Protein AF-A0A6J4J431-F1 (afdb_monomer_lite)

Organism: NCBI:txid157466

pLDDT: mean 84.85, std 19.81, range [38.62, 98.81]

Sequence (139 aa):
MAASPECGDLYERLMHINREAFDGAHYDTAYHALAAALHFAQDQRDEGRLSAVARIASEQITWIDRHTPAYHHSTTSAVARGNDSIYAMLSRQAHTRAQILRQERERGREAREPSRPGDDAAAGATRAAGEDPPPGMGL

Radius of gyration: 32.5 Å; chains: 1; bounding box: 45×40×121 Å

Secondary structure (DSSP, 8-state):
-PPPSSS--HHHHHHHHHHHHHHTT-HHHHHHHHHHHHHHHHHTT-HHHHHHHHHHHHHHHHHHHHH-TTSTTSHHHHHHTT---HHHHHHHHHHHHHHHHHHHHHHHHHTTS-----SSSSS----------PPPP--

Foldseek 3Di:
DDDDPPDDPLLRVLCVQLVVCLVVVVNVSNLVSLVVSLVVCLVVLPLVSLQVSLVVLVVSLVVCCVPPVVPCQRQNNQVVVVHGRSSNVSSVVSNVSSVVSVVVVVVVVVVPDPDPPDDPPPDDDDDDDDDDDDDDDDD

Structure (mmCIF, N/CA/C/O backbone):
data_AF-A0A6J4J431-F1
#
_entry.id   AF-A0A6J4J431-F1
#
loop_
_atom_site.group_PDB
_atom_site.id
_atom_site.type_symbol
_atom_site.label_atom_id
_atom_site.label_alt_id
_atom_site.label_comp_id
_atom_site.label_asym_id
_atom_site.label_entity_id
_atom_site.label_seq_id
_atom_site.pdbx_PDB_ins_code
_atom_site.Cartn_x
_atom_site.Cartn_y
_atom_site.Cartn_z
_atom_site.occupancy
_atom_site.B_iso_or_equiv
_atom_site.auth_seq_id
_atom_site.auth_comp_id
_atom_site.auth_asym_id
_atom_site.auth_atom_id
_atom_site.pdbx_PDB_model_num
ATOM 1 N N . MET A 1 1 ? -30.159 -16.863 5.913 1.00 38.62 1 MET A N 1
ATOM 2 C CA . MET A 1 1 ? -29.251 -17.233 4.807 1.00 38.62 1 MET A CA 1
ATOM 3 C C . MET A 1 1 ? -27.900 -17.528 5.427 1.00 38.62 1 MET A C 1
ATOM 5 O O . MET A 1 1 ? -27.377 -16.661 6.113 1.00 38.62 1 MET A O 1
ATOM 9 N N . ALA A 1 2 ? -27.422 -18.766 5.316 1.00 39.72 2 ALA A N 1
ATOM 10 C CA . ALA A 1 2 ? -26.157 -19.190 5.908 1.00 39.72 2 ALA A CA 1
ATOM 11 C C . ALA A 1 2 ? -24.985 -18.584 5.122 1.00 39.72 2 ALA A C 1
ATOM 13 O O . ALA A 1 2 ? -24.964 -18.671 3.896 1.00 39.72 2 ALA A O 1
ATOM 14 N N . ALA A 1 3 ? -24.048 -17.951 5.828 1.00 41.72 3 ALA A N 1
ATOM 15 C CA . ALA A 1 3 ? -22.794 -17.475 5.264 1.00 41.72 3 ALA A CA 1
ATOM 16 C C . ALA A 1 3 ? -21.934 -18.687 4.876 1.00 41.72 3 ALA A C 1
ATOM 18 O O . ALA A 1 3 ? -21.599 -19.510 5.727 1.00 41.72 3 ALA A O 1
ATOM 19 N N . SER A 1 4 ? -21.621 -18.828 3.590 1.00 45.28 4 SER A N 1
ATOM 20 C CA . SER A 1 4 ? -20.649 -19.812 3.114 1.00 45.28 4 SER A CA 1
ATOM 21 C C . SER A 1 4 ? -19.243 -19.430 3.612 1.00 45.28 4 SER A C 1
ATOM 23 O O . SER A 1 4 ? -18.874 -18.265 3.469 1.00 45.28 4 SER A O 1
ATOM 25 N N . PRO A 1 5 ? -18.447 -20.363 4.166 1.00 53.84 5 PRO A N 1
ATOM 26 C CA . PRO A 1 5 ? -17.163 -20.055 4.807 1.00 53.84 5 PRO A CA 1
ATOM 27 C C . PRO A 1 5 ? -15.940 -19.996 3.862 1.00 53.84 5 PRO A C 1
ATOM 29 O O . PRO A 1 5 ? -14.816 -20.018 4.342 1.00 53.84 5 PRO A O 1
ATOM 32 N N . GLU A 1 6 ? -16.110 -19.885 2.540 1.00 52.38 6 GLU A N 1
ATOM 33 C CA . GLU A 1 6 ? -15.004 -20.079 1.570 1.00 52.38 6 GLU A CA 1
ATOM 34 C C . GLU A 1 6 ? -14.567 -18.807 0.815 1.00 52.38 6 GLU A C 1
ATOM 36 O O . GLU A 1 6 ? -13.854 -18.870 -0.184 1.00 52.38 6 GLU A O 1
ATOM 41 N N . CYS A 1 7 ? -14.976 -17.621 1.261 1.00 48.44 7 CYS A N 1
ATOM 42 C CA . CYS A 1 7 ? -14.409 -16.379 0.747 1.00 48.44 7 CYS A CA 1
ATOM 43 C C . CYS A 1 7 ? -14.290 -15.412 1.913 1.00 48.44 7 CYS A C 1
ATOM 45 O O . CYS A 1 7 ? -15.299 -15.056 2.524 1.00 48.44 7 CYS A O 1
ATOM 47 N N . GLY A 1 8 ? -13.055 -15.036 2.228 1.00 64.56 8 GLY A N 1
ATOM 48 C CA . GLY A 1 8 ? -12.765 -13.965 3.162 1.00 64.56 8 GLY A CA 1
ATOM 49 C C . GLY A 1 8 ? -13.601 -12.718 2.899 1.00 64.56 8 GLY A C 1
ATOM 50 O O . GLY A 1 8 ? -14.167 -12.541 1.813 1.00 64.56 8 GLY A O 1
ATOM 51 N N . ASP A 1 9 ? -13.691 -11.831 3.886 1.00 89.56 9 ASP A N 1
ATOM 52 C CA . ASP A 1 9 ? -14.390 -10.568 3.672 1.00 89.56 9 ASP A CA 1
ATOM 53 C C . ASP A 1 9 ? -13.754 -9.745 2.528 1.00 89.56 9 ASP A C 1
ATOM 55 O O . ASP A 1 9 ? -12.707 -10.088 1.970 1.00 89.56 9 ASP A O 1
ATOM 59 N N . LEU A 1 10 ? -14.409 -8.652 2.122 1.00 95.94 10 LEU A N 1
ATOM 60 C CA . LEU A 1 10 ? -13.965 -7.871 0.962 1.00 95.94 10 LEU A CA 1
ATOM 61 C C . LEU A 1 10 ? -12.487 -7.447 1.062 1.00 95.94 10 LEU A C 1
ATOM 63 O O . LEU A 1 10 ? -11.799 -7.420 0.044 1.00 95.94 10 LEU A O 1
ATOM 67 N N . TYR A 1 11 ? -11.984 -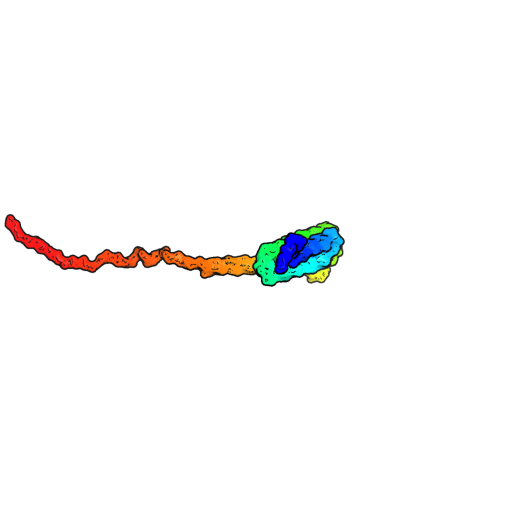7.179 2.271 1.00 97.50 11 TYR A N 1
ATOM 68 C CA . TYR A 1 11 ? -10.571 -6.886 2.492 1.00 97.50 11 TYR A CA 1
ATOM 69 C C . TYR A 1 11 ? -9.685 -8.063 2.085 1.00 97.50 11 TYR A C 1
ATOM 71 O O . TYR A 1 11 ? -8.772 -7.888 1.282 1.00 97.50 11 TYR A O 1
ATOM 79 N N . GLU A 1 12 ? -9.965 -9.264 2.586 1.00 96.88 12 GLU A N 1
ATOM 80 C CA . GLU A 1 12 ? -9.180 -10.462 2.272 1.00 96.88 12 GLU A CA 1
ATOM 81 C C . GLU A 1 12 ? -9.175 -10.763 0.770 1.00 96.88 12 GLU A C 1
ATOM 83 O O . GLU A 1 12 ? -8.127 -11.076 0.198 1.00 96.88 12 GLU A O 1
ATOM 88 N N . ARG A 1 13 ? -10.313 -10.563 0.095 1.00 97.56 13 ARG A N 1
ATOM 89 C CA . ARG A 1 13 ? -10.399 -10.710 -1.362 1.00 97.56 13 ARG A CA 1
ATOM 90 C C . ARG A 1 13 ? -9.537 -9.688 -2.107 1.00 97.56 13 ARG A C 1
ATOM 92 O O . ARG A 1 13 ? -8.865 -10.047 -3.072 1.00 97.56 13 ARG A O 1
ATOM 99 N N . LEU A 1 14 ? -9.518 -8.432 -1.664 1.00 98.31 14 LEU A N 1
ATOM 100 C CA . LEU A 1 14 ? -8.661 -7.393 -2.247 1.00 98.31 14 LEU A CA 1
ATOM 101 C C . LEU A 1 14 ? -7.173 -7.681 -2.009 1.00 98.31 14 LEU A C 1
ATOM 103 O O . LEU A 1 14 ? -6.363 -7.499 -2.917 1.00 98.31 14 LEU A O 1
ATOM 107 N N . MET A 1 15 ? -6.816 -8.198 -0.830 1.00 98.31 15 MET A N 1
ATOM 108 C CA . MET A 1 15 ? -5.447 -8.627 -0.526 1.00 98.31 15 MET A CA 1
ATOM 109 C C . MET A 1 15 ? -5.005 -9.808 -1.401 1.00 98.31 15 MET A C 1
ATOM 111 O O . MET A 1 15 ? -3.854 -9.845 -1.835 1.00 98.31 15 MET A O 1
ATOM 115 N N . HIS A 1 16 ? -5.911 -10.746 -1.700 1.00 98.00 16 HIS A N 1
ATOM 116 C CA . HIS A 1 16 ? -5.642 -11.835 -2.639 1.00 98.00 16 HIS A CA 1
ATOM 117 C C . HIS A 1 16 ? -5.383 -11.307 -4.056 1.00 98.00 16 HIS A C 1
ATOM 119 O O . HIS A 1 16 ? -4.365 -11.646 -4.653 1.00 98.00 16 HIS A O 1
ATOM 125 N N . ILE A 1 17 ? -6.255 -10.428 -4.568 1.00 98.50 17 ILE A N 1
ATOM 126 C CA . ILE A 1 17 ? -6.097 -9.816 -5.900 1.00 98.50 17 ILE A CA 1
ATOM 127 C C . ILE A 1 17 ? -4.789 -9.023 -5.986 1.00 98.50 17 ILE A C 1
ATOM 129 O O . ILE A 1 17 ? -4.088 -9.112 -6.990 1.00 98.50 17 ILE A O 1
ATOM 133 N N . ASN A 1 18 ? -4.432 -8.268 -4.939 1.00 98.69 18 ASN A N 1
ATOM 134 C CA . ASN A 1 18 ? -3.152 -7.562 -4.886 1.00 98.69 18 ASN A CA 1
ATOM 135 C C . ASN A 1 18 ? -1.975 -8.527 -5.072 1.00 98.69 18 ASN A C 1
ATOM 137 O O . ASN A 1 18 ? -1.101 -8.251 -5.890 1.00 98.69 18 ASN A O 1
ATOM 141 N N . ARG A 1 19 ? -1.960 -9.644 -4.336 1.00 98.56 19 ARG A N 1
ATOM 142 C CA . ARG A 1 19 ? -0.879 -10.632 -4.418 1.00 98.56 19 ARG A CA 1
ATOM 143 C C . ARG A 1 19 ? -0.808 -11.271 -5.800 1.00 98.56 19 ARG A C 1
ATOM 145 O O . ARG A 1 19 ? 0.250 -11.250 -6.411 1.00 98.56 19 ARG A O 1
ATOM 152 N N . GLU A 1 20 ? -1.935 -11.765 -6.301 1.00 98.62 20 GLU A N 1
ATOM 153 C CA . GLU A 1 20 ? -2.026 -12.405 -7.615 1.00 98.62 20 GLU A CA 1
ATOM 154 C C . GLU A 1 20 ? -1.551 -11.471 -8.738 1.00 98.62 20 GLU A C 1
ATOM 156 O O . GLU A 1 20 ? -0.733 -11.853 -9.575 1.00 98.62 20 GLU A O 1
ATOM 161 N N . ALA A 1 21 ? -1.997 -10.211 -8.721 1.00 98.62 21 ALA A N 1
ATOM 162 C CA . ALA A 1 21 ? -1.566 -9.216 -9.694 1.00 98.62 21 ALA A CA 1
ATOM 163 C C . ALA A 1 21 ? -0.074 -8.875 -9.560 1.00 98.62 21 ALA A C 1
ATOM 165 O O . ALA A 1 21 ? 0.601 -8.695 -10.572 1.00 98.62 21 ALA A O 1
ATOM 166 N N . PHE A 1 22 ? 0.451 -8.785 -8.334 1.00 98.44 22 PHE A N 1
ATOM 167 C CA . PHE A 1 22 ? 1.861 -8.474 -8.101 1.00 98.44 22 PHE A CA 1
ATOM 168 C C . PHE A 1 22 ? 2.774 -9.604 -8.586 1.00 98.44 22 PHE A C 1
ATOM 170 O O . PHE A 1 22 ? 3.743 -9.339 -9.296 1.00 98.44 22 PHE A O 1
ATOM 177 N N . ASP A 1 23 ? 2.425 -10.854 -8.272 1.00 98.12 23 ASP A N 1
ATOM 178 C CA . ASP A 1 23 ? 3.154 -12.047 -8.714 1.00 98.12 23 ASP A CA 1
ATOM 179 C C . ASP A 1 23 ? 3.123 -12.188 -10.248 1.00 98.12 23 ASP A C 1
ATOM 181 O O . ASP A 1 23 ? 4.093 -12.637 -10.858 1.00 98.12 23 ASP A O 1
ATOM 185 N N . GLY A 1 24 ? 2.041 -11.730 -10.889 1.00 97.81 24 GLY A N 1
ATOM 186 C CA . GLY A 1 24 ? 1.911 -11.618 -12.345 1.00 97.81 24 GLY A CA 1
ATOM 187 C C . GLY A 1 24 ? 2.578 -10.386 -12.977 1.00 97.81 24 GLY A C 1
ATOM 188 O O . GLY A 1 24 ? 2.358 -10.127 -14.158 1.00 97.81 24 GLY A O 1
ATOM 189 N N . ALA A 1 25 ? 3.352 -9.599 -12.220 1.00 97.38 25 ALA A N 1
ATOM 190 C CA . ALA A 1 25 ? 3.970 -8.339 -12.653 1.00 97.38 25 ALA A CA 1
ATOM 191 C C . ALA A 1 25 ? 2.983 -7.256 -13.152 1.00 97.38 25 ALA A C 1
ATOM 193 O O . ALA A 1 25 ? 3.374 -6.279 -13.798 1.00 97.38 25 ALA A O 1
ATOM 194 N N . HIS A 1 26 ? 1.698 -7.374 -12.812 1.00 98.00 26 HIS A N 1
ATOM 195 C CA . HIS A 1 26 ? 0.666 -6.368 -13.062 1.00 98.00 26 HIS A CA 1
ATOM 196 C C . HIS A 1 26 ? 0.636 -5.335 -11.925 1.00 98.00 26 HIS A C 1
ATOM 198 O O . HIS A 1 26 ? -0.345 -5.210 -11.187 1.00 98.00 26 HIS A O 1
ATOM 204 N N . TYR A 1 27 ? 1.734 -4.591 -11.767 1.00 97.69 27 TYR A N 1
ATOM 205 C CA . TYR A 1 27 ? 1.958 -3.720 -10.608 1.00 97.69 27 TYR A CA 1
ATOM 206 C C . TYR A 1 27 ? 0.919 -2.596 -10.450 1.00 97.69 27 TYR A C 1
ATOM 208 O O . TYR A 1 27 ? 0.586 -2.253 -9.319 1.00 97.69 27 TYR A O 1
ATOM 216 N N . ASP A 1 28 ? 0.356 -2.043 -11.527 1.00 97.31 28 ASP A N 1
ATOM 217 C CA . ASP A 1 28 ? -0.699 -1.019 -11.409 1.00 97.31 28 ASP A CA 1
ATOM 218 C C . ASP A 1 28 ? -1.994 -1.617 -10.830 1.00 97.31 28 ASP A C 1
ATOM 220 O O . ASP A 1 28 ? -2.617 -1.052 -9.929 1.00 97.31 28 ASP A O 1
ATOM 224 N N . THR A 1 29 ? -2.371 -2.813 -11.289 1.00 98.44 29 THR A N 1
ATOM 225 C CA . THR A 1 29 ? -3.528 -3.552 -10.765 1.00 98.44 29 THR A CA 1
ATOM 226 C C . THR A 1 29 ? -3.318 -3.929 -9.303 1.00 98.44 29 THR A C 1
ATOM 228 O O . THR A 1 29 ? -4.214 -3.734 -8.478 1.00 98.44 29 THR A O 1
ATOM 231 N N . ALA A 1 30 ? -2.121 -4.417 -8.961 1.00 98.62 30 ALA A N 1
ATOM 232 C CA . ALA A 1 30 ? -1.760 -4.730 -7.585 1.00 98.62 30 ALA A CA 1
ATOM 233 C C . ALA A 1 30 ? -1.886 -3.494 -6.680 1.00 98.62 30 ALA A C 1
ATOM 235 O O . ALA A 1 30 ? -2.473 -3.581 -5.597 1.00 98.62 30 ALA A O 1
ATOM 236 N N . TYR A 1 31 ? -1.420 -2.334 -7.149 1.00 98.56 31 TYR A N 1
ATOM 237 C CA . TYR A 1 31 ? -1.550 -1.065 -6.440 1.00 98.56 31 TYR A CA 1
ATOM 238 C C . TYR A 1 31 ? -3.018 -0.706 -6.186 1.00 98.56 31 TYR A C 1
ATOM 240 O O . TYR A 1 31 ? -3.392 -0.430 -5.046 1.00 98.56 31 TYR A O 1
ATOM 248 N N . HIS A 1 32 ? -3.866 -0.742 -7.217 1.00 98.69 32 HIS A N 1
ATOM 249 C CA . HIS A 1 32 ? -5.273 -0.364 -7.080 1.00 98.69 32 HIS A CA 1
ATOM 250 C C . HIS A 1 32 ? -6.051 -1.302 -6.152 1.00 98.69 32 HIS A C 1
ATOM 252 O O . HIS A 1 32 ? -6.869 -0.833 -5.358 1.00 98.69 32 HIS A O 1
ATOM 258 N N . ALA A 1 33 ? -5.764 -2.605 -6.186 1.00 98.75 33 ALA A N 1
ATOM 259 C CA . ALA A 1 33 ? -6.348 -3.558 -5.246 1.00 98.75 33 ALA A CA 1
ATOM 260 C C . ALA A 1 33 ? -5.947 -3.242 -3.794 1.00 98.75 33 ALA A C 1
ATOM 262 O O . ALA A 1 33 ? -6.795 -3.235 -2.898 1.00 98.75 33 ALA A O 1
ATOM 263 N N . LEU A 1 34 ? -4.676 -2.903 -3.559 1.00 98.62 34 LEU A N 1
ATOM 264 C CA . LEU A 1 34 ? -4.184 -2.540 -2.230 1.00 98.62 34 LEU A CA 1
ATOM 265 C C . LEU A 1 34 ? -4.739 -1.191 -1.745 1.00 98.62 34 LEU A C 1
ATOM 267 O O . LEU A 1 34 ? -5.045 -1.038 -0.563 1.00 98.62 34 LEU A O 1
ATOM 271 N N . ALA A 1 35 ? -4.924 -0.230 -2.651 1.00 98.75 35 ALA A N 1
ATOM 272 C CA . ALA A 1 35 ? -5.573 1.045 -2.357 1.00 98.75 35 ALA A CA 1
ATOM 273 C C . ALA A 1 35 ? -7.056 0.865 -1.993 1.00 98.75 35 ALA A C 1
ATOM 275 O O . ALA A 1 35 ? -7.542 1.475 -1.042 1.00 98.75 35 ALA A O 1
ATOM 276 N N . ALA A 1 36 ? -7.777 -0.026 -2.674 1.00 98.69 36 ALA A N 1
ATOM 277 C CA . ALA A 1 36 ? -9.138 -0.378 -2.281 1.00 98.69 36 ALA A CA 1
ATOM 278 C C . ALA A 1 36 ? -9.175 -1.045 -0.890 1.00 98.69 36 ALA A C 1
ATOM 280 O O . ALA A 1 36 ? -10.036 -0.715 -0.073 1.00 98.69 36 ALA A O 1
ATOM 281 N N . ALA A 1 37 ? -8.214 -1.927 -0.582 1.00 98.62 37 ALA A N 1
ATOM 282 C CA . ALA A 1 37 ? -8.106 -2.557 0.736 1.00 98.62 37 ALA A CA 1
ATOM 283 C C . ALA A 1 37 ? -7.821 -1.531 1.848 1.00 98.62 37 ALA A C 1
ATOM 285 O O . ALA A 1 37 ? -8.374 -1.639 2.945 1.00 98.62 37 ALA A O 1
ATOM 286 N N . LEU A 1 38 ? -7.004 -0.511 1.555 1.00 98.62 38 LEU A N 1
ATOM 287 C CA . LEU A 1 38 ? -6.775 0.635 2.436 1.00 98.62 38 LEU A CA 1
ATOM 288 C C . LEU A 1 38 ? -8.087 1.341 2.774 1.00 98.62 38 LEU A C 1
ATOM 290 O O . LEU A 1 38 ? -8.376 1.530 3.952 1.00 98.62 38 LEU A O 1
ATOM 294 N N . HIS A 1 39 ? -8.874 1.714 1.762 1.00 98.19 39 HIS A N 1
ATOM 295 C CA . HIS A 1 39 ? -10.139 2.418 1.970 1.00 98.19 39 HIS A CA 1
ATOM 296 C C . HIS A 1 39 ? -11.122 1.586 2.790 1.00 98.19 39 HIS A C 1
ATOM 298 O O . HIS A 1 39 ? -11.659 2.074 3.780 1.00 98.19 39 HIS A O 1
ATOM 304 N N . PHE A 1 40 ? -11.255 0.296 2.477 1.00 98.00 40 PHE A N 1
ATOM 305 C CA . PHE A 1 40 ? -12.095 -0.603 3.264 1.00 98.00 40 PHE A CA 1
ATOM 306 C C . PHE A 1 40 ? -11.658 -0.670 4.739 1.00 98.00 40 PHE A C 1
ATOM 308 O O . PHE A 1 40 ? -12.483 -0.587 5.647 1.00 98.00 40 PHE A O 1
ATOM 315 N N . ALA A 1 41 ? -10.353 -0.788 5.005 1.00 97.62 41 ALA A N 1
ATOM 316 C CA . ALA A 1 41 ? -9.827 -0.810 6.369 1.00 97.62 41 ALA A CA 1
ATOM 317 C C . ALA A 1 41 ? -10.012 0.532 7.104 1.00 97.62 41 ALA A C 1
ATOM 319 O O . ALA A 1 41 ? -10.235 0.541 8.316 1.00 97.62 41 ALA A O 1
ATOM 320 N N . GLN A 1 42 ? -9.940 1.660 6.385 1.00 97.12 42 GLN A N 1
ATOM 321 C CA . GLN A 1 42 ? -10.214 2.991 6.934 1.00 97.12 42 GLN A CA 1
ATOM 322 C C . GLN A 1 42 ? -11.673 3.127 7.371 1.00 97.12 42 GLN A C 1
ATOM 324 O O . GLN A 1 42 ? -11.915 3.566 8.496 1.00 97.12 42 GLN A O 1
ATOM 329 N N . ASP A 1 43 ? -12.615 2.717 6.522 1.00 97.00 43 ASP A N 1
ATOM 330 C CA . ASP A 1 43 ? -14.053 2.804 6.800 1.00 97.00 43 ASP A CA 1
ATOM 331 C C . ASP A 1 43 ? -14.437 1.957 8.019 1.00 97.00 43 ASP A C 1
ATOM 333 O O . ASP A 1 43 ? -15.189 2.396 8.889 1.00 97.00 43 ASP A O 1
ATOM 337 N N . GLN A 1 44 ? -13.822 0.779 8.148 1.00 96.69 44 GLN A N 1
ATOM 338 C CA . GLN A 1 44 ? -13.994 -0.111 9.299 1.00 96.69 44 GLN A CA 1
ATOM 339 C C . GLN A 1 44 ? -13.207 0.335 10.543 1.00 96.69 44 GLN A C 1
ATOM 341 O O . GLN A 1 44 ? -13.344 -0.272 11.606 1.00 96.69 44 GLN A O 1
ATOM 346 N N . ARG A 1 45 ? -12.373 1.379 10.426 1.00 97.06 45 ARG A N 1
ATOM 347 C CA . ARG A 1 45 ? -11.448 1.859 11.468 1.00 97.06 45 ARG A CA 1
ATOM 348 C C . ARG A 1 45 ? -10.591 0.730 12.058 1.00 97.06 45 ARG A C 1
ATOM 350 O O . ARG A 1 45 ? -10.342 0.682 13.264 1.00 97.06 45 ARG A O 1
ATOM 357 N N . ASP A 1 46 ? -10.122 -0.169 11.198 1.00 97.69 46 ASP A N 1
ATOM 358 C CA . ASP A 1 46 ? -9.314 -1.325 11.582 1.00 97.69 46 ASP A CA 1
ATOM 359 C C . ASP A 1 46 ? -7.814 -0.993 11.512 1.00 97.69 46 ASP A C 1
ATOM 361 O O . ASP A 1 46 ? -7.175 -1.035 10.457 1.00 97.69 46 ASP A O 1
ATOM 365 N N . GLU A 1 47 ? -7.237 -0.666 12.671 1.00 97.69 47 GLU A N 1
ATOM 366 C CA . GLU A 1 47 ? -5.806 -0.374 12.832 1.00 97.69 47 GLU A CA 1
ATOM 367 C C . GLU A 1 47 ? -4.902 -1.515 12.330 1.00 97.69 47 GLU A C 1
ATOM 369 O O . GLU A 1 47 ? -3.848 -1.261 11.732 1.00 97.69 47 GLU A O 1
ATOM 374 N N . GLY A 1 48 ? -5.297 -2.770 12.568 1.00 97.69 48 GLY A N 1
ATOM 375 C CA . GLY A 1 48 ? -4.504 -3.941 12.206 1.00 97.69 48 GLY A CA 1
ATOM 376 C C . GLY A 1 48 ? -4.404 -4.087 10.693 1.00 97.69 48 GLY A C 1
ATOM 377 O O . GLY A 1 48 ? -3.307 -4.232 10.147 1.00 97.69 48 GLY A O 1
ATOM 378 N N . ARG A 1 49 ? -5.538 -3.952 10.001 1.00 98.31 49 ARG A N 1
ATOM 379 C CA . ARG A 1 49 ? -5.602 -4.012 8.534 1.00 98.31 49 ARG A CA 1
ATOM 380 C C . ARG A 1 49 ? -4.888 -2.846 7.864 1.00 98.31 49 ARG A C 1
ATOM 382 O O . ARG A 1 49 ? -4.192 -3.057 6.872 1.00 98.31 49 ARG A O 1
ATOM 389 N N . LEU A 1 50 ? -4.979 -1.640 8.426 1.00 98.62 50 LEU A N 1
ATOM 390 C CA . LEU A 1 50 ? -4.212 -0.485 7.944 1.00 98.62 50 LEU A CA 1
ATOM 391 C C . LEU A 1 50 ? -2.704 -0.706 8.088 1.00 98.62 50 LEU A C 1
ATOM 393 O O . LEU A 1 50 ? -1.945 -0.446 7.156 1.00 98.62 50 LEU A O 1
ATOM 397 N N . SER A 1 51 ? -2.268 -1.249 9.225 1.00 98.56 51 SER A N 1
ATOM 398 C CA . SER A 1 51 ? -0.856 -1.581 9.448 1.00 98.56 51 SER A CA 1
ATOM 399 C C . SER A 1 51 ? -0.360 -2.648 8.466 1.00 98.56 51 SER A C 1
ATOM 401 O O . SER A 1 51 ? 0.750 -2.542 7.943 1.00 98.56 51 SER A O 1
ATOM 403 N N . ALA A 1 52 ? -1.189 -3.652 8.166 1.00 98.50 52 ALA A N 1
ATOM 404 C CA . ALA A 1 52 ? -0.867 -4.683 7.184 1.00 98.50 52 ALA A CA 1
ATOM 405 C C . ALA A 1 52 ? -0.739 -4.115 5.760 1.00 98.50 52 ALA A C 1
ATOM 407 O O . ALA A 1 52 ? 0.226 -4.439 5.068 1.00 98.50 52 ALA A O 1
ATOM 408 N N . VAL A 1 53 ? -1.650 -3.226 5.349 1.00 98.69 53 VAL A N 1
ATOM 409 C CA . VAL A 1 53 ? -1.568 -2.523 4.058 1.00 98.69 53 VAL A CA 1
ATOM 410 C C . VAL A 1 53 ? -0.284 -1.699 3.960 1.00 98.69 53 VAL A C 1
ATOM 412 O O . VAL A 1 53 ? 0.411 -1.780 2.948 1.00 98.69 53 VAL A O 1
ATOM 415 N N . ALA A 1 54 ? 0.067 -0.951 5.014 1.00 98.81 54 ALA A N 1
ATOM 416 C CA . ALA A 1 54 ? 1.291 -0.151 5.048 1.00 98.81 54 ALA A CA 1
ATOM 417 C C . ALA A 1 54 ? 2.538 -1.013 4.809 1.00 98.81 54 ALA A C 1
ATOM 419 O O . ALA A 1 54 ? 3.373 -0.710 3.954 1.00 98.81 54 ALA A O 1
ATOM 420 N N . ARG A 1 55 ? 2.627 -2.129 5.541 1.00 98.75 55 ARG A N 1
ATOM 421 C CA . ARG A 1 55 ? 3.729 -3.084 5.421 1.00 98.75 55 ARG A CA 1
ATOM 422 C C . ARG A 1 55 ? 3.831 -3.640 4.000 1.00 98.75 55 ARG A C 1
ATOM 424 O O . ARG A 1 55 ? 4.906 -3.593 3.414 1.00 98.75 55 ARG A O 1
ATOM 431 N N . ILE A 1 56 ? 2.721 -4.107 3.434 1.00 98.75 56 ILE A N 1
ATOM 432 C CA . ILE A 1 56 ? 2.711 -4.744 2.110 1.00 98.75 56 ILE A CA 1
ATOM 433 C C . ILE A 1 56 ? 3.064 -3.741 1.011 1.00 98.75 56 ILE A C 1
ATOM 435 O O . ILE A 1 56 ? 3.895 -4.048 0.162 1.00 98.75 56 ILE A O 1
ATOM 439 N N . ALA A 1 57 ? 2.530 -2.517 1.064 1.00 98.62 57 ALA A N 1
ATOM 440 C CA . ALA A 1 57 ? 2.907 -1.464 0.121 1.00 98.62 57 ALA A CA 1
ATOM 441 C C . ALA A 1 57 ? 4.417 -1.161 0.178 1.00 98.62 57 ALA A C 1
ATOM 443 O O . ALA A 1 57 ? 5.052 -0.981 -0.861 1.00 98.62 57 ALA A O 1
ATOM 444 N N . SER A 1 58 ? 5.003 -1.152 1.382 1.00 98.62 58 SER A N 1
ATOM 445 C CA . SER A 1 58 ? 6.444 -0.953 1.587 1.00 98.62 58 SER A CA 1
ATOM 446 C C . SER A 1 58 ? 7.290 -2.111 1.046 1.00 98.62 58 SER A C 1
ATOM 448 O O . SER A 1 58 ? 8.345 -1.888 0.452 1.00 98.62 58 SER A O 1
ATOM 450 N N . GLU A 1 59 ? 6.850 -3.350 1.257 1.00 98.56 59 GLU A N 1
ATOM 451 C CA . GLU A 1 59 ? 7.522 -4.549 0.747 1.00 98.56 59 GLU A CA 1
ATOM 452 C C . GLU A 1 59 ? 7.488 -4.582 -0.786 1.00 98.56 59 GLU A C 1
ATOM 454 O O . GLU A 1 59 ? 8.521 -4.797 -1.422 1.00 98.56 59 GLU A O 1
ATOM 459 N N . GLN A 1 60 ? 6.329 -4.288 -1.380 1.00 98.50 60 GLN A N 1
ATOM 460 C CA . GLN A 1 60 ? 6.133 -4.285 -2.828 1.00 98.50 60 GLN A CA 1
ATOM 461 C C . GLN A 1 60 ? 6.987 -3.224 -3.527 1.00 98.50 60 GLN A C 1
ATOM 463 O O . GLN A 1 60 ? 7.659 -3.555 -4.503 1.00 98.50 60 GLN A O 1
ATOM 468 N N . ILE A 1 61 ? 7.062 -1.987 -3.013 1.00 98.25 61 ILE A N 1
ATOM 469 C CA . ILE A 1 61 ? 7.951 -0.978 -3.618 1.00 98.25 61 ILE A CA 1
ATOM 470 C C . ILE A 1 61 ? 9.427 -1.336 -3.461 1.00 98.25 61 ILE A C 1
ATOM 472 O O . ILE A 1 61 ? 10.187 -1.206 -4.413 1.00 98.25 61 ILE A O 1
ATOM 476 N N . THR A 1 62 ? 9.828 -1.878 -2.307 1.00 98.25 62 THR A N 1
ATOM 477 C CA . THR A 1 62 ? 11.212 -2.332 -2.091 1.00 98.25 62 THR A CA 1
ATOM 478 C C . THR A 1 62 ? 11.592 -3.434 -3.079 1.00 98.25 62 THR A C 1
ATOM 480 O O . THR A 1 62 ? 12.722 -3.488 -3.572 1.00 98.25 62 THR A O 1
ATOM 483 N N . TRP A 1 63 ? 10.651 -4.331 -3.376 1.00 98.31 63 TRP A N 1
ATOM 484 C CA . TRP A 1 63 ? 10.847 -5.375 -4.368 1.00 98.31 63 TRP A CA 1
ATOM 485 C C . TRP A 1 63 ? 10.912 -4.793 -5.786 1.00 98.31 63 TRP A C 1
ATOM 487 O O . TRP A 1 63 ? 11.839 -5.134 -6.523 1.00 98.31 63 TRP A O 1
ATOM 497 N N . ILE A 1 64 ? 9.996 -3.887 -6.149 1.00 97.81 64 ILE A N 1
ATOM 498 C CA . ILE A 1 64 ? 9.970 -3.210 -7.457 1.00 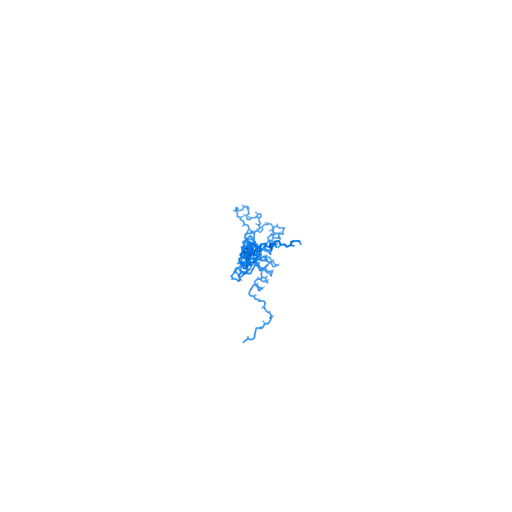97.81 64 ILE A CA 1
ATOM 499 C C . ILE A 1 64 ? 11.283 -2.467 -7.701 1.00 97.81 64 ILE A C 1
ATOM 501 O O . ILE A 1 64 ? 11.894 -2.645 -8.750 1.00 97.81 64 ILE A O 1
ATOM 505 N N . ASP A 1 65 ? 11.754 -1.691 -6.727 1.00 97.44 65 ASP A N 1
ATOM 506 C CA . ASP A 1 65 ? 12.987 -0.909 -6.844 1.00 97.44 65 ASP A CA 1
ATOM 507 C C . ASP A 1 65 ? 14.211 -1.796 -7.094 1.00 97.44 65 ASP A C 1
ATOM 509 O O . ASP A 1 65 ? 15.131 -1.405 -7.809 1.00 97.44 65 ASP A O 1
ATOM 513 N N . ARG A 1 66 ? 14.212 -3.013 -6.539 1.00 97.38 66 ARG A N 1
ATOM 514 C CA . ARG A 1 66 ? 15.309 -3.971 -6.695 1.00 97.38 66 ARG A CA 1
ATOM 515 C C . ARG A 1 66 ? 15.262 -4.734 -8.017 1.00 97.38 66 ARG A C 1
ATOM 517 O O . ARG A 1 66 ? 16.310 -4.956 -8.615 1.00 97.38 66 ARG A O 1
ATOM 524 N N . HIS A 1 67 ? 14.082 -5.176 -8.443 1.00 97.12 67 HIS A N 1
ATOM 525 C CA . HIS A 1 67 ? 13.947 -6.124 -9.557 1.00 97.12 67 HIS A CA 1
ATOM 526 C C . HIS A 1 67 ? 13.495 -5.462 -10.856 1.00 97.12 67 HIS A C 1
ATOM 528 O O . HIS A 1 67 ? 13.819 -5.944 -11.937 1.00 97.12 67 HIS A O 1
ATOM 534 N N . THR A 1 68 ? 12.768 -4.350 -10.761 1.00 94.62 68 THR A N 1
ATOM 535 C CA . THR A 1 68 ? 12.245 -3.608 -11.913 1.00 94.62 68 THR A CA 1
ATOM 536 C C . THR A 1 68 ? 12.488 -2.097 -11.755 1.00 94.62 68 THR A C 1
ATOM 538 O O . THR A 1 68 ? 11.543 -1.306 -11.797 1.00 94.62 68 THR A O 1
ATOM 541 N N . PRO A 1 69 ? 13.747 -1.638 -11.606 1.00 91.75 69 PRO A N 1
ATOM 542 C CA . PRO A 1 69 ? 14.048 -0.227 -11.344 1.00 91.75 69 PRO A CA 1
ATOM 543 C C . PRO A 1 69 ? 13.586 0.718 -12.463 1.00 91.75 69 PRO A C 1
ATOM 545 O O . PRO A 1 69 ? 13.299 1.881 -12.193 1.00 91.75 69 PRO A O 1
ATOM 548 N N . ALA A 1 70 ? 13.459 0.231 -13.702 1.00 92.31 70 ALA A N 1
ATOM 549 C CA . ALA A 1 70 ? 12.969 1.006 -14.844 1.00 92.31 70 ALA A CA 1
ATOM 550 C C . ALA A 1 70 ? 11.433 1.117 -14.921 1.00 92.31 70 ALA A C 1
ATOM 552 O O . ALA A 1 70 ? 10.914 1.844 -15.768 1.00 92.31 70 ALA A O 1
ATOM 553 N N . TYR A 1 71 ? 10.685 0.406 -14.069 1.00 92.69 71 TYR A N 1
ATOM 554 C CA . TYR A 1 71 ? 9.230 0.538 -14.037 1.00 92.69 71 TYR A CA 1
ATOM 555 C C . TYR A 1 71 ? 8.833 1.960 -13.636 1.00 92.69 71 TYR A C 1
ATOM 557 O O . TYR A 1 71 ? 9.437 2.568 -12.753 1.00 92.69 71 TYR A O 1
ATOM 565 N N . HIS A 1 72 ? 7.794 2.486 -14.285 1.00 90.31 72 HIS A N 1
ATOM 566 C CA . HIS A 1 72 ? 7.370 3.878 -14.168 1.00 90.31 72 HIS A CA 1
ATOM 567 C C . HIS A 1 72 ? 7.142 4.324 -12.713 1.00 90.31 72 HIS A C 1
ATOM 569 O O . HIS A 1 72 ? 7.479 5.460 -12.373 1.00 90.31 72 HIS A O 1
ATOM 575 N N . HIS A 1 73 ? 6.616 3.448 -11.851 1.00 91.56 73 HIS A N 1
ATOM 576 C CA . HIS A 1 73 ? 6.326 3.758 -10.446 1.00 91.56 73 HIS A CA 1
ATOM 577 C C . HIS A 1 73 ? 7.368 3.240 -9.442 1.00 91.56 73 HIS A C 1
ATOM 579 O O . HIS A 1 73 ? 7.124 3.324 -8.235 1.00 91.56 73 HIS A O 1
ATOM 585 N N . SER A 1 74 ? 8.529 2.760 -9.903 1.00 94.19 74 SER A N 1
ATOM 586 C CA . SER A 1 74 ? 9.685 2.595 -9.013 1.00 94.19 74 SER A CA 1
ATOM 587 C C . SER A 1 74 ? 10.056 3.944 -8.388 1.00 94.19 74 SER A C 1
ATOM 589 O O . SER A 1 74 ? 9.795 5.006 -8.965 1.00 94.19 74 SER A O 1
ATOM 591 N N . THR A 1 75 ? 10.672 3.922 -7.213 1.00 93.88 75 THR A N 1
ATOM 592 C CA . THR A 1 75 ? 11.120 5.125 -6.508 1.00 93.88 75 THR A CA 1
ATOM 593 C C . THR A 1 75 ? 12.070 5.936 -7.384 1.00 93.88 75 THR A C 1
ATOM 595 O O . THR A 1 75 ? 11.864 7.133 -7.563 1.00 93.88 75 THR A O 1
ATOM 598 N N . THR A 1 76 ? 13.063 5.293 -8.004 1.00 92.00 76 THR A N 1
ATOM 599 C CA . THR A 1 76 ? 14.023 5.975 -8.886 1.00 92.00 76 THR A CA 1
ATOM 600 C C . THR A 1 76 ? 13.335 6.633 -10.081 1.00 92.00 76 THR A C 1
ATOM 602 O O . THR A 1 76 ? 13.587 7.805 -10.360 1.00 92.00 76 THR A O 1
ATOM 605 N N . SER A 1 77 ? 12.438 5.917 -10.766 1.00 93.00 77 SER A N 1
ATOM 606 C CA . SER A 1 77 ? 11.727 6.456 -11.930 1.00 93.00 77 SER A CA 1
ATOM 607 C C . SER A 1 77 ? 10.768 7.581 -11.552 1.00 93.00 77 SER A C 1
ATOM 609 O O . SER A 1 77 ? 10.660 8.562 -12.287 1.00 93.00 77 SER A O 1
ATOM 611 N N . ALA A 1 78 ? 10.067 7.460 -10.423 1.00 93.88 78 ALA A N 1
ATOM 612 C CA . ALA A 1 78 ? 9.166 8.496 -9.933 1.00 93.88 78 ALA A CA 1
ATOM 613 C C . ALA A 1 78 ? 9.940 9.778 -9.589 1.00 93.88 78 ALA A C 1
ATOM 615 O O . ALA A 1 78 ? 9.594 10.849 -10.097 1.00 93.88 78 ALA A O 1
ATOM 616 N N . VAL A 1 79 ? 11.040 9.653 -8.836 1.00 94.00 79 VAL A N 1
ATOM 617 C CA . VAL A 1 79 ? 11.906 10.778 -8.448 1.00 94.00 79 VAL A CA 1
ATOM 618 C C . VAL A 1 79 ? 12.504 11.467 -9.672 1.00 94.00 79 VAL A C 1
ATOM 620 O O . VAL A 1 79 ? 12.517 12.694 -9.731 1.00 94.00 79 VAL A O 1
ATOM 623 N N . ALA A 1 80 ? 12.926 10.712 -10.691 1.00 93.19 80 ALA A N 1
ATOM 624 C CA . ALA A 1 80 ? 13.435 11.281 -11.941 1.00 93.19 80 ALA A CA 1
ATOM 625 C C . ALA A 1 80 ? 12.400 12.159 -12.675 1.00 93.19 80 ALA A C 1
ATOM 627 O O . ALA A 1 80 ? 12.774 13.054 -13.429 1.00 93.19 80 ALA A O 1
ATOM 628 N N . ARG A 1 81 ? 11.101 11.934 -12.433 1.00 93.62 81 ARG A N 1
ATOM 629 C CA . ARG A 1 81 ? 9.996 12.762 -12.943 1.00 93.62 81 ARG A CA 1
ATOM 630 C C . ARG A 1 81 ? 9.492 13.795 -11.928 1.00 93.62 81 ARG A C 1
ATOM 632 O O . ARG A 1 81 ? 8.443 14.389 -12.159 1.00 93.62 81 ARG A O 1
ATOM 639 N N . GLY A 1 82 ? 10.188 13.981 -10.806 1.00 92.75 82 GLY A N 1
ATOM 640 C CA . GLY A 1 82 ? 9.799 14.909 -9.741 1.00 92.75 82 GLY A CA 1
ATOM 641 C C . GLY A 1 82 ? 8.574 14.474 -8.930 1.00 92.75 82 GLY A C 1
ATOM 642 O O . GLY A 1 82 ? 7.913 15.328 -8.349 1.00 92.75 82 GLY A O 1
ATOM 643 N N . ASN A 1 83 ? 8.250 13.177 -8.904 1.00 94.00 83 ASN A N 1
ATOM 644 C CA . ASN A 1 83 ? 7.107 12.625 -8.173 1.00 94.00 83 ASN A CA 1
ATOM 645 C C . ASN A 1 83 ? 7.546 11.591 -7.127 1.00 94.00 83 ASN A C 1
ATOM 647 O O . ASN A 1 83 ? 8.606 10.978 -7.245 1.00 94.00 83 ASN A O 1
ATOM 651 N N . ASP A 1 84 ? 6.680 11.327 -6.151 1.00 92.44 84 ASP A N 1
ATOM 652 C CA . ASP A 1 84 ? 6.824 10.182 -5.252 1.00 92.44 84 ASP A CA 1
ATOM 653 C C . ASP A 1 84 ? 6.264 8.903 -5.893 1.00 92.44 84 ASP A C 1
ATOM 655 O O . ASP A 1 84 ? 5.334 8.935 -6.705 1.00 92.44 84 ASP A O 1
ATOM 659 N N . SER A 1 85 ? 6.800 7.744 -5.502 1.00 96.19 85 SER A N 1
ATOM 660 C CA . SER A 1 85 ? 6.190 6.464 -5.871 1.00 96.19 85 SER A CA 1
ATOM 661 C C . SER A 1 85 ? 4.803 6.333 -5.235 1.00 96.19 85 SER A C 1
ATOM 663 O O . SER A 1 85 ? 4.637 6.521 -4.026 1.00 96.19 85 SER A O 1
ATOM 665 N N . ILE A 1 86 ? 3.815 5.921 -6.032 1.00 97.00 86 ILE A N 1
ATOM 666 C CA . ILE A 1 86 ? 2.438 5.698 -5.568 1.00 97.00 86 ILE A CA 1
ATOM 667 C C . ILE A 1 86 ? 2.369 4.648 -4.452 1.00 97.00 86 ILE A C 1
ATOM 669 O O . ILE A 1 86 ? 1.565 4.778 -3.531 1.00 97.00 86 ILE A O 1
ATOM 673 N N . TYR A 1 87 ? 3.261 3.654 -4.471 1.00 97.94 87 TYR A N 1
ATOM 674 C CA . TYR A 1 87 ? 3.363 2.654 -3.411 1.00 97.94 87 TYR A CA 1
ATOM 675 C C . TYR A 1 87 ? 3.959 3.238 -2.127 1.00 97.94 87 TYR A C 1
ATOM 677 O O . TYR A 1 87 ? 3.458 2.967 -1.034 1.00 97.94 87 TYR A O 1
ATOM 685 N N . ALA A 1 88 ? 4.992 4.078 -2.244 1.00 96.88 88 ALA A N 1
ATOM 686 C CA . ALA A 1 88 ? 5.578 4.766 -1.095 1.00 96.88 88 ALA A CA 1
ATOM 687 C C . ALA A 1 88 ? 4.560 5.714 -0.436 1.00 96.88 88 ALA A C 1
ATOM 689 O O . ALA A 1 88 ? 4.442 5.756 0.792 1.00 96.88 88 ALA A O 1
ATOM 690 N N . MET A 1 89 ? 3.771 6.428 -1.245 1.00 97.94 89 MET A N 1
ATOM 691 C CA . MET A 1 89 ? 2.667 7.256 -0.759 1.00 97.94 89 MET A CA 1
ATOM 692 C C . MET A 1 89 ? 1.593 6.420 -0.057 1.00 97.94 89 MET A C 1
ATOM 694 O O . MET A 1 89 ? 1.174 6.782 1.043 1.00 97.94 89 MET A O 1
ATOM 698 N N . LEU A 1 90 ? 1.178 5.293 -0.646 1.00 98.31 90 LEU A N 1
ATOM 699 C CA . LEU A 1 90 ? 0.162 4.409 -0.071 1.00 98.31 90 LEU A CA 1
ATOM 700 C C . LEU A 1 90 ? 0.602 3.837 1.282 1.00 98.31 90 LEU A C 1
ATOM 702 O O . LEU A 1 90 ? -0.159 3.879 2.249 1.00 98.31 90 LEU A O 1
ATOM 706 N N . SER A 1 91 ? 1.854 3.377 1.370 1.00 98.50 91 SER A N 1
ATOM 707 C CA . SER A 1 91 ? 2.455 2.891 2.615 1.00 98.50 91 SER A CA 1
ATOM 708 C C . SER A 1 91 ? 2.390 3.949 3.721 1.00 98.50 91 SER A C 1
ATOM 710 O O . SER A 1 91 ? 1.891 3.690 4.821 1.00 98.50 91 SER A O 1
ATOM 712 N N . ARG A 1 92 ? 2.803 5.183 3.402 1.00 98.25 92 ARG A N 1
ATOM 713 C CA . ARG A 1 92 ? 2.765 6.317 4.334 1.00 98.25 92 ARG A CA 1
ATOM 714 C C . ARG A 1 92 ? 1.342 6.635 4.790 1.00 98.25 92 ARG A C 1
ATOM 716 O O . ARG A 1 92 ? 1.109 6.782 5.986 1.00 98.25 92 ARG A O 1
ATOM 723 N N . GLN A 1 93 ? 0.390 6.711 3.859 1.00 98.25 93 GLN A N 1
ATOM 724 C CA . GLN A 1 93 ? -1.012 7.000 4.173 1.00 98.25 93 GLN A CA 1
ATOM 725 C C . GLN A 1 93 ? -1.613 5.952 5.115 1.00 98.25 93 GLN A C 1
ATOM 727 O O . GLN A 1 93 ? -2.241 6.309 6.114 1.00 98.25 93 GLN A O 1
ATOM 732 N N . ALA A 1 94 ? -1.396 4.668 4.824 1.00 98.38 94 ALA A N 1
ATOM 733 C CA . ALA A 1 94 ? -1.859 3.563 5.656 1.00 98.38 94 ALA A CA 1
ATOM 734 C C . ALA A 1 94 ? -1.253 3.627 7.066 1.00 98.38 94 ALA A C 1
ATOM 736 O O . ALA A 1 94 ? -1.974 3.532 8.062 1.00 98.38 94 ALA A O 1
ATOM 737 N N . HIS A 1 95 ? 0.058 3.871 7.148 1.00 98.38 95 HIS A N 1
ATOM 738 C CA . HIS A 1 95 ? 0.775 3.977 8.413 1.00 98.38 95 HIS A CA 1
ATOM 739 C C . HIS A 1 95 ? 0.258 5.132 9.278 1.00 98.38 95 HIS A C 1
ATOM 741 O O . HIS A 1 95 ? -0.090 4.927 10.440 1.00 98.38 95 HIS A O 1
ATOM 747 N N . THR A 1 96 ? 0.141 6.336 8.709 1.00 98.31 96 THR A N 1
ATOM 748 C CA . THR A 1 96 ? -0.376 7.510 9.427 1.00 98.31 96 THR A CA 1
ATOM 749 C C . THR A 1 96 ? -1.793 7.268 9.942 1.00 98.31 96 THR A C 1
ATOM 751 O O . THR A 1 96 ? -2.117 7.636 11.069 1.00 98.31 96 THR A O 1
ATOM 754 N N . ARG A 1 97 ? -2.648 6.610 9.155 1.00 98.06 97 ARG A N 1
ATOM 755 C CA . ARG A 1 97 ? -4.022 6.306 9.573 1.00 98.06 97 ARG A CA 1
ATOM 756 C C . ARG A 1 97 ? -4.071 5.307 10.721 1.00 98.06 97 ARG A C 1
ATOM 758 O O . ARG A 1 97 ? -4.816 5.537 11.669 1.00 98.06 97 ARG A O 1
ATOM 765 N N . ALA A 1 98 ? -3.243 4.264 10.683 1.00 98.06 98 ALA A N 1
ATOM 766 C CA . ALA A 1 98 ? -3.110 3.337 11.804 1.00 98.06 98 ALA A CA 1
ATOM 767 C C . ALA A 1 98 ? -2.648 4.056 13.087 1.00 98.06 98 ALA A C 1
ATOM 769 O O . ALA A 1 98 ? -3.220 3.841 14.154 1.00 98.06 98 ALA A O 1
ATOM 770 N N . GLN A 1 99 ? -1.671 4.966 12.985 1.00 98.00 99 GLN A N 1
ATOM 771 C CA . GLN A 1 99 ? -1.191 5.747 14.131 1.00 98.00 99 GLN A CA 1
ATOM 772 C C . GLN A 1 99 ? -2.276 6.643 14.739 1.00 98.00 99 GLN A C 1
ATOM 774 O O . GLN A 1 99 ? -2.407 6.682 15.960 1.00 98.00 99 GLN A O 1
ATOM 779 N N . ILE A 1 100 ? -3.068 7.330 13.910 1.00 97.50 100 ILE A N 1
ATOM 780 C CA . ILE A 1 100 ? -4.177 8.171 14.388 1.00 97.50 100 ILE A CA 1
ATOM 781 C C . ILE A 1 100 ? -5.178 7.326 15.185 1.00 97.50 100 ILE A C 1
ATOM 783 O O . ILE A 1 100 ? -5.515 7.681 16.313 1.00 97.50 100 ILE A O 1
ATOM 787 N N . LEU A 1 101 ? -5.598 6.174 14.648 1.00 96.94 101 LEU A N 1
ATOM 788 C CA . LEU A 1 101 ? -6.545 5.291 15.339 1.00 96.94 101 LEU A CA 1
ATOM 789 C C . LEU A 1 101 ? -5.989 4.759 16.663 1.00 96.94 101 LEU A C 1
ATOM 791 O O . LEU A 1 101 ? -6.723 4.672 17.647 1.00 96.94 101 LEU A O 1
ATOM 795 N N . ARG A 1 102 ? -4.695 4.428 16.709 1.00 95.69 102 ARG A N 1
ATOM 796 C CA . ARG A 1 102 ? -4.030 4.005 17.945 1.00 95.69 102 ARG A CA 1
ATOM 797 C C . ARG A 1 102 ? -4.083 5.097 19.012 1.00 95.69 102 ARG A C 1
ATOM 799 O O . ARG A 1 102 ? -4.536 4.831 20.123 1.00 95.69 102 ARG A O 1
ATOM 806 N N . GLN A 1 103 ? -3.695 6.321 18.656 1.00 95.88 103 GLN A N 1
ATOM 807 C CA . GLN A 1 103 ? -3.695 7.461 19.579 1.00 95.88 103 GLN A CA 1
ATOM 808 C C . GLN A 1 103 ? -5.102 7.771 20.106 1.00 95.88 103 GLN A C 1
ATOM 810 O O . GLN A 1 103 ? -5.281 8.062 21.286 1.00 95.88 103 GLN A O 1
ATOM 815 N N . GLU A 1 104 ? -6.124 7.684 19.254 1.00 94.56 104 GLU A N 1
ATOM 816 C CA . GLU A 1 104 ? -7.519 7.872 19.666 1.00 94.56 104 GLU A CA 1
ATOM 817 C C . GLU A 1 104 ? -7.976 6.798 20.667 1.00 94.56 104 GLU A C 1
ATOM 819 O O . GLU A 1 104 ? -8.672 7.111 21.637 1.00 94.56 104 GLU A O 1
ATOM 824 N N . ARG A 1 105 ? -7.556 5.538 20.480 1.00 92.12 105 ARG A N 1
ATOM 825 C CA . ARG A 1 105 ? -7.844 4.441 21.421 1.00 92.12 105 ARG A CA 1
ATOM 826 C C . ARG A 1 105 ? -7.143 4.633 22.763 1.00 92.12 105 ARG A C 1
ATOM 828 O O . ARG A 1 105 ? -7.752 4.350 23.790 1.00 92.12 105 ARG A O 1
ATOM 835 N N . GLU A 1 106 ? -5.895 5.089 22.758 1.00 91.81 106 GLU A N 1
ATOM 836 C CA . GLU A 1 106 ? -5.116 5.373 23.971 1.00 91.81 106 GLU A CA 1
ATOM 837 C C . GLU A 1 106 ? -5.757 6.507 24.782 1.00 91.81 106 GLU A C 1
ATOM 839 O O . GLU A 1 106 ? -6.111 6.300 25.942 1.00 91.81 106 GLU A O 1
ATOM 844 N N . ARG A 1 107 ? -6.072 7.640 24.138 1.00 91.38 107 ARG A N 1
ATOM 845 C CA . ARG A 1 107 ? -6.784 8.763 24.778 1.00 91.38 107 ARG A CA 1
ATOM 846 C C . ARG A 1 107 ? -8.144 8.354 25.348 1.00 91.38 107 ARG A C 1
ATOM 848 O O . ARG A 1 107 ? -8.535 8.795 26.425 1.00 91.38 107 ARG A O 1
ATOM 855 N N . GLY A 1 108 ? -8.877 7.494 24.637 1.00 88.94 108 GLY A N 1
ATOM 856 C CA . GLY A 1 108 ? -10.160 6.968 25.106 1.00 88.94 108 GLY A CA 1
ATOM 857 C C . GLY A 1 108 ? -10.050 6.019 26.306 1.00 88.94 108 GLY A C 1
ATOM 858 O O . GLY A 1 108 ? -11.016 5.889 27.056 1.00 88.94 108 GLY A O 1
ATOM 859 N N . ARG A 1 109 ? -8.902 5.353 26.498 1.00 81.94 109 ARG A N 1
ATOM 860 C CA . ARG A 1 109 ? -8.628 4.523 27.684 1.00 81.94 109 ARG A CA 1
ATOM 861 C C . ARG A 1 109 ? -8.284 5.387 28.891 1.00 81.94 109 ARG A C 1
ATOM 863 O O . ARG A 1 109 ? -8.887 5.183 29.936 1.00 81.94 109 ARG A O 1
ATOM 870 N N . GLU A 1 110 ? -7.405 6.372 28.716 1.00 75.25 110 GLU A N 1
ATOM 871 C CA . GLU A 1 110 ? -7.012 7.314 29.775 1.00 75.25 110 GLU A CA 1
ATOM 872 C C . GLU A 1 110 ? -8.220 8.089 30.322 1.00 75.25 110 GLU A C 1
ATOM 874 O O . GLU A 1 110 ? -8.399 8.187 31.529 1.00 75.25 110 GLU A O 1
ATOM 879 N N . ALA A 1 111 ? -9.125 8.551 29.452 1.00 73.56 111 ALA A N 1
ATOM 880 C CA . ALA A 1 111 ? -10.351 9.235 29.876 1.00 73.56 111 ALA A CA 1
ATOM 881 C C . ALA A 1 111 ? -11.366 8.329 30.609 1.00 73.56 111 ALA A C 1
ATOM 883 O O . ALA A 1 111 ? -12.310 8.831 31.219 1.00 73.56 111 ALA A O 1
ATOM 884 N N . ARG A 1 112 ? -11.222 6.999 30.510 1.00 69.88 112 ARG A N 1
ATOM 885 C CA . ARG A 1 112 ? -12.107 6.005 31.141 1.00 69.88 112 ARG A CA 1
ATOM 886 C C . ARG A 1 112 ? -11.552 5.430 32.440 1.00 69.88 112 ARG A C 1
ATOM 888 O O . ARG A 1 112 ? -12.303 4.738 33.122 1.00 69.88 112 ARG A O 1
ATOM 895 N N . GLU A 1 113 ? -10.294 5.688 32.788 1.00 51.59 113 GLU A N 1
ATOM 896 C CA . GLU A 1 113 ? -9.766 5.385 34.118 1.00 51.59 113 GLU A CA 1
ATOM 897 C C . GLU A 1 113 ? -10.230 6.487 35.086 1.00 51.59 113 GLU A C 1
ATOM 899 O O . GLU A 1 113 ? -9.743 7.615 35.003 1.00 51.59 113 GLU A O 1
ATOM 904 N N . PRO A 1 114 ? -11.199 6.231 35.990 1.00 51.72 114 PRO A N 1
ATOM 905 C CA . PRO A 1 114 ? -11.516 7.203 37.024 1.00 51.72 114 PRO A CA 1
ATOM 906 C C . PRO A 1 114 ? -10.296 7.362 37.933 1.00 51.72 114 PRO A C 1
ATOM 908 O O . PRO A 1 114 ? -9.709 6.362 38.359 1.00 51.72 114 PRO A O 1
ATOM 911 N N . SER A 1 115 ? -9.943 8.614 38.258 1.00 56.88 115 SER A N 1
ATOM 912 C CA . SER A 1 115 ? -9.034 8.933 39.363 1.00 56.88 115 SER A CA 1
ATOM 913 C C . SER A 1 115 ? -9.346 8.019 40.539 1.00 56.88 115 SER A C 1
ATOM 915 O O . SER A 1 115 ? -10.475 8.016 41.037 1.00 56.88 115 SER A O 1
ATOM 917 N N . ARG A 1 116 ? -8.357 7.228 40.968 1.00 60.34 116 ARG A N 1
ATOM 918 C CA . ARG A 1 116 ? -8.455 6.455 42.207 1.00 6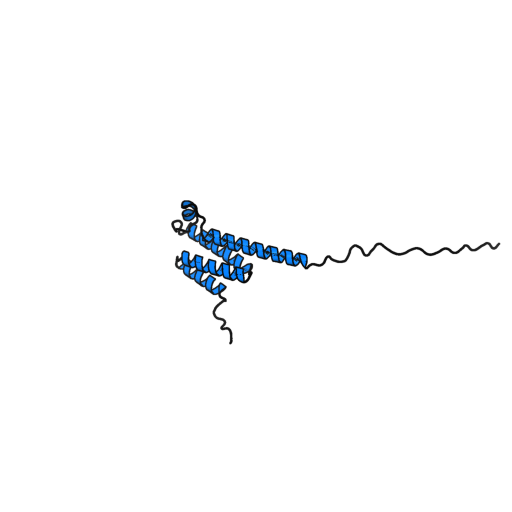0.34 116 ARG A CA 1
ATOM 919 C C . ARG A 1 116 ? -8.912 7.406 43.322 1.00 60.34 116 ARG A C 1
ATOM 921 O O . ARG A 1 116 ? -8.224 8.398 43.559 1.00 60.34 116 ARG A O 1
ATOM 928 N N . PRO A 1 117 ? -10.040 7.150 44.004 1.00 57.47 117 PRO A N 1
ATOM 929 C CA . PRO A 1 117 ? -10.376 7.901 45.196 1.00 57.47 117 PRO A CA 1
ATOM 930 C C . PRO A 1 117 ? -9.494 7.368 46.324 1.00 57.47 117 PRO A C 1
ATOM 932 O O . PRO A 1 117 ? -9.691 6.252 46.800 1.00 57.47 117 PRO A O 1
ATOM 935 N N . GLY A 1 118 ? -8.494 8.143 46.722 1.00 55.75 118 GLY A N 1
ATOM 936 C CA . GLY A 1 118 ? -7.668 7.803 47.871 1.00 55.75 118 GLY A CA 1
ATOM 937 C C . GLY A 1 118 ? -6.401 8.628 47.910 1.00 55.75 118 GLY A C 1
ATOM 938 O O . GLY A 1 118 ? -5.409 8.180 47.363 1.00 55.75 118 GLY A O 1
ATOM 939 N N . ASP A 1 119 ? -6.490 9.805 48.530 1.00 56.44 119 ASP A N 1
ATOM 940 C CA . ASP A 1 119 ? -5.405 10.399 49.331 1.00 56.44 119 ASP A CA 1
ATOM 941 C C . ASP A 1 119 ? -5.927 11.482 50.313 1.00 56.44 119 ASP A C 1
ATOM 943 O O . ASP A 1 119 ? -5.248 11.791 51.285 1.00 56.44 119 ASP A O 1
ATOM 947 N N . ASP A 1 120 ? -7.182 11.952 50.194 1.00 53.12 120 ASP A N 1
ATOM 948 C CA . ASP A 1 120 ? -7.718 13.010 51.083 1.00 53.12 120 ASP A CA 1
ATOM 949 C C . ASP A 1 120 ? -8.583 12.532 52.277 1.00 53.12 120 ASP A C 1
ATOM 951 O O . ASP A 1 120 ? -9.160 13.347 52.996 1.00 53.12 120 ASP A O 1
ATOM 955 N N . ALA A 1 121 ? -8.687 11.226 52.552 1.00 48.75 121 ALA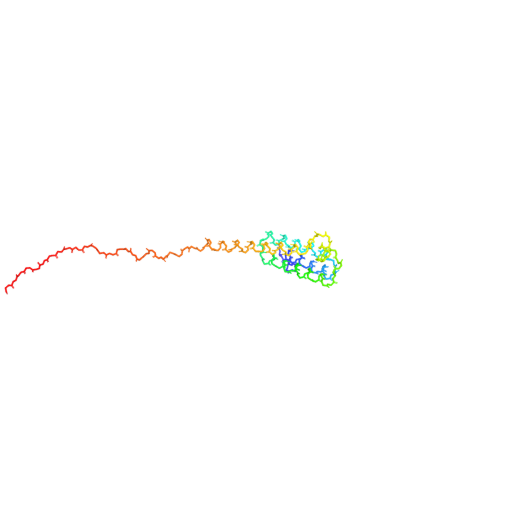 A N 1
ATOM 956 C CA . ALA A 1 121 ? -9.566 10.696 53.613 1.00 48.75 121 ALA A CA 1
ATOM 957 C C . ALA A 1 121 ? -8.838 10.258 54.903 1.00 48.75 121 ALA A C 1
ATOM 959 O O . ALA A 1 121 ? -9.276 9.320 55.568 1.00 48.75 121 ALA A O 1
ATOM 960 N N . ALA A 1 122 ? -7.736 10.916 55.278 1.00 47.22 122 ALA A N 1
ATOM 961 C CA . ALA A 1 122 ? -7.043 10.626 56.539 1.00 47.22 122 ALA A CA 1
ATOM 962 C C . ALA A 1 122 ? -6.404 11.859 57.206 1.00 47.22 122 ALA A C 1
ATOM 964 O O . ALA A 1 122 ? -5.254 11.808 57.628 1.00 47.22 122 ALA A O 1
ATOM 965 N N . ALA A 1 123 ? -7.131 12.972 57.344 1.00 51.66 123 ALA A N 1
ATOM 966 C CA . ALA A 1 123 ? -6.720 14.041 58.262 1.00 51.66 123 ALA A CA 1
ATOM 967 C C . ALA A 1 123 ? -7.909 14.898 58.723 1.00 51.66 123 ALA A C 1
ATOM 969 O O . ALA A 1 123 ? -8.081 16.035 58.296 1.00 51.66 123 ALA A O 1
ATOM 970 N N . GLY A 1 124 ? -8.745 14.378 59.621 1.00 49.12 124 GLY A N 1
ATOM 971 C CA . GLY A 1 124 ? -9.729 15.228 60.290 1.00 49.12 124 GLY A CA 1
ATOM 972 C C . GLY A 1 124 ? -10.664 14.469 61.219 1.00 49.12 124 GLY A C 1
ATOM 973 O O . GLY A 1 124 ? -11.362 13.572 60.773 1.00 49.12 124 GLY A O 1
ATOM 974 N N . ALA A 1 125 ? -10.703 14.909 62.480 1.00 46.62 125 ALA A N 1
ATOM 975 C CA . ALA A 1 125 ? -11.488 14.415 63.621 1.00 46.62 125 ALA A CA 1
ATOM 976 C C . ALA A 1 125 ? -10.798 13.273 64.393 1.00 46.62 125 ALA A C 1
ATOM 978 O O . ALA A 1 125 ? -10.721 12.137 63.950 1.00 46.62 125 ALA A O 1
ATOM 979 N N . THR A 1 126 ? -10.309 13.477 65.620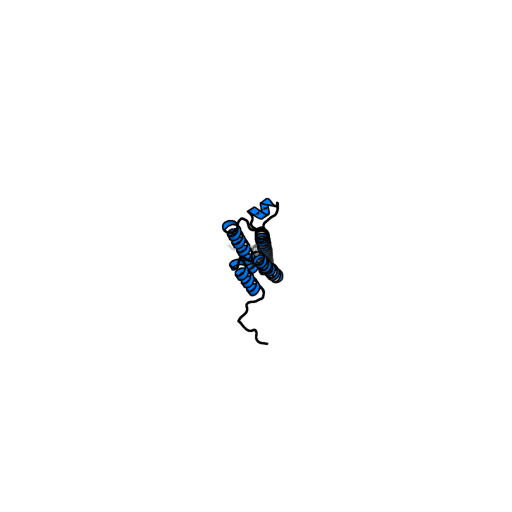 1.00 45.56 126 THR A N 1
ATOM 980 C CA . THR A 1 126 ? -11.142 13.846 66.775 1.00 45.56 126 THR A CA 1
ATOM 981 C C . THR A 1 126 ? -10.252 14.211 67.974 1.00 45.56 126 THR A C 1
ATOM 983 O O . THR A 1 126 ? -9.409 13.397 68.343 1.00 45.56 126 THR A O 1
ATOM 986 N N . ARG A 1 127 ? -10.464 15.372 68.620 1.00 42.66 127 ARG A N 1
ATOM 987 C CA . ARG A 1 127 ? -10.390 15.548 70.093 1.00 42.66 127 ARG A CA 1
ATOM 988 C C . ARG A 1 127 ? -10.716 16.988 70.509 1.00 42.66 127 ARG A C 1
ATOM 990 O O . ARG A 1 127 ? -9.868 17.868 70.441 1.00 42.66 127 ARG A O 1
ATOM 997 N N . ALA A 1 128 ? -11.938 17.185 70.995 1.00 47.59 128 ALA A N 1
ATOM 998 C CA . ALA A 1 128 ? -12.294 18.250 71.928 1.00 47.59 128 ALA A CA 1
ATOM 999 C C . ALA A 1 128 ? -13.530 17.807 72.730 1.00 47.59 128 ALA A C 1
ATOM 1001 O O . ALA A 1 128 ? -14.584 17.594 72.139 1.00 47.59 128 ALA A O 1
ATOM 1002 N N . ALA A 1 129 ? -13.339 17.605 74.037 1.00 50.25 129 ALA A N 1
ATOM 1003 C CA . ALA A 1 129 ? -14.307 17.520 75.148 1.00 50.25 129 ALA A CA 1
ATOM 1004 C C . ALA A 1 129 ? -13.615 16.699 76.254 1.00 50.25 129 ALA A C 1
ATOM 1006 O O . ALA A 1 129 ? -13.092 15.627 75.967 1.00 50.25 129 ALA A O 1
ATOM 1007 N N . GLY A 1 130 ? -13.516 17.096 77.513 1.00 45.56 130 GLY A N 1
ATOM 1008 C CA . GLY A 1 130 ? -14.029 18.237 78.251 1.00 45.56 130 GLY A CA 1
ATOM 1009 C C . GLY A 1 130 ? -13.434 18.149 79.663 1.00 45.56 130 GLY A C 1
ATOM 1010 O O . GLY A 1 130 ? -12.995 17.081 80.094 1.00 45.56 130 GLY A O 1
ATOM 1011 N N . GLU A 1 131 ? -13.354 19.294 80.322 1.00 47.25 131 GLU A N 1
ATOM 1012 C CA . GLU A 1 131 ? -12.975 19.466 81.725 1.00 47.25 131 GLU A CA 1
ATOM 1013 C C . GLU A 1 131 ? -14.001 18.820 82.669 1.00 47.25 131 GLU A C 1
ATOM 1015 O O . GLU A 1 131 ? -15.194 18.930 82.400 1.00 47.25 131 GLU A O 1
ATOM 1020 N N . ASP A 1 132 ? -13.538 18.196 83.766 1.00 52.78 132 ASP A N 1
ATOM 1021 C CA . ASP A 1 132 ? -14.065 18.360 85.142 1.00 52.78 132 ASP A CA 1
ATOM 1022 C C . ASP A 1 132 ? -13.130 17.649 86.178 1.00 52.78 132 ASP A C 1
ATOM 1024 O O . ASP A 1 132 ? -12.228 16.921 85.755 1.00 52.78 132 ASP A O 1
ATOM 1028 N N . PRO A 1 133 ? -13.229 17.865 87.513 1.00 62.94 133 PRO A N 1
ATOM 1029 C CA . PRO A 1 133 ? -12.288 18.671 88.306 1.00 62.94 133 PRO A CA 1
ATOM 1030 C C . PRO A 1 133 ? -11.561 17.841 89.417 1.00 62.94 133 PRO A C 1
ATOM 1032 O O . PRO A 1 133 ? -11.704 16.616 89.455 1.00 62.94 133 PRO A O 1
ATOM 1035 N N . PRO A 1 134 ? -10.728 18.432 90.313 1.00 64.75 134 PRO A N 1
ATOM 1036 C CA . PRO A 1 134 ? -9.805 17.669 91.162 1.00 64.75 134 PRO A CA 1
ATOM 1037 C C . PRO A 1 134 ? -10.454 17.159 92.464 1.00 64.75 134 PRO A C 1
ATOM 1039 O O . PRO A 1 134 ? -11.344 17.822 93.004 1.00 64.75 134 PRO A O 1
ATOM 1042 N N . PRO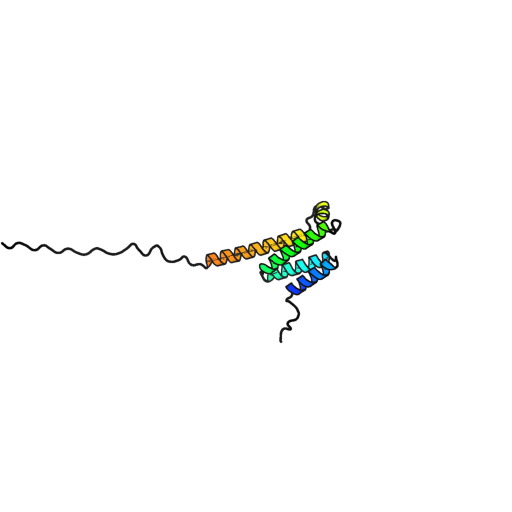 A 1 135 ? -9.972 16.047 93.055 1.00 66.44 135 PRO A N 1
ATOM 1043 C CA . PRO A 1 135 ? -10.358 15.671 94.406 1.00 66.44 135 PRO A CA 1
ATOM 1044 C C . PRO A 1 135 ? -9.556 16.476 95.439 1.00 66.44 135 PRO A C 1
ATOM 1046 O O . PRO A 1 135 ? -8.323 16.489 95.441 1.00 66.44 135 PRO A O 1
ATOM 1049 N N . GLY A 1 136 ? -10.295 17.161 96.312 1.00 62.38 136 GLY A N 1
ATOM 1050 C CA . GLY A 1 136 ? -9.792 17.818 97.512 1.00 62.38 136 GLY A CA 1
ATOM 1051 C C . GLY A 1 136 ? -9.354 16.843 98.613 1.00 62.38 136 GLY A C 1
ATOM 1052 O O . GLY A 1 136 ? -9.610 15.644 98.568 1.00 62.38 136 GLY A O 1
ATOM 1053 N N . MET A 1 137 ? -8.670 17.440 99.589 1.00 54.41 137 MET A N 1
ATOM 1054 C CA . MET A 1 137 ? -7.923 16.872 100.714 1.00 54.41 137 MET A CA 1
ATOM 1055 C C . MET A 1 137 ? -8.661 15.875 101.622 1.00 54.41 137 MET A C 1
ATOM 1057 O O . MET A 1 137 ? -9.864 15.983 101.844 1.00 54.41 137 MET A O 1
ATOM 1061 N N . GLY A 1 138 ? -7.871 15.047 102.313 1.00 54.59 138 GLY A N 1
ATOM 1062 C CA . GLY A 1 138 ? -8.258 14.405 103.569 1.00 54.59 138 GLY A CA 1
ATOM 1063 C C . GLY A 1 138 ? -7.059 13.813 104.316 1.00 54.59 138 GLY A C 1
ATOM 1064 O O . GLY A 1 138 ? -6.645 12.714 103.976 1.00 54.59 138 GLY A O 1
ATOM 1065 N N . LEU A 1 139 ? -6.544 14.606 105.268 1.00 52.72 139 LEU A N 1
ATOM 1066 C CA . LEU A 1 139 ? -5.822 14.313 106.528 1.00 52.72 139 LEU A CA 1
ATOM 1067 C C . LEU A 1 139 ? -4.863 13.111 106.623 1.00 52.72 139 LEU A C 1
ATOM 1069 O O . LEU A 1 139 ? -5.332 11.954 106.637 1.00 52.72 139 LEU A O 1
#